Protein AF-A0A1F6V659-F1 (afdb_monomer)

Organism: NCBI:txid1801739

pLDDT: mean 77.75, std 13.33, range [53.25, 91.38]

Secondary structure (DSSP, 8-state):
-PPP------------------HHHHHHHHHHHHHTTPPPPHHHHHHHHHHHHHHHHHHHHHH--

Solvent-accessible surface area (backbone atoms only — not comparable to full-atom values): 4249 Å² total; per-residue (Å²): 136,83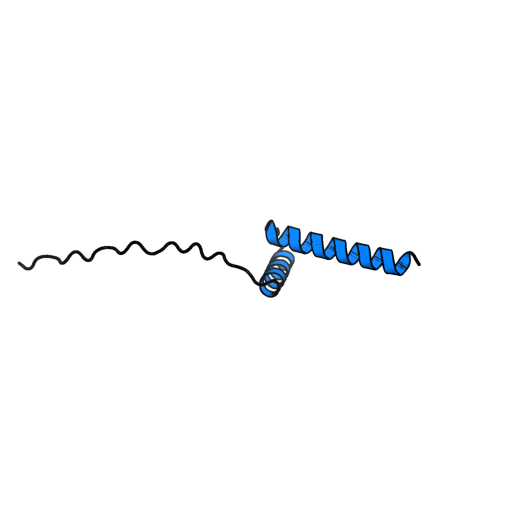,85,83,84,81,73,81,79,76,78,69,84,83,69,75,75,77,78,75,68,48,72,68,54,48,52,51,50,51,53,52,28,58,75,68,73,43,84,73,52,75,71,55,43,52,53,53,52,51,51,53,49,52,56,48,53,52,50,52,58,69,74,69,114

Mean predicted aligned error: 13.19 Å

Sequence (65 aa):
MKPRIEKPISSAPTQNDLDFRTDAELVKSIREKRAGGVPLDEREGKFVDEQQKEDREDRDRLYRQ

Foldseek 3Di:
DDDDDDDPPPPDPPPVPPPPQDVVNLVVVLVVCVVVVHDDDPVSVVVVVVVVVVVVVVVCVVPVD

Structure (mmCIF, N/CA/C/O backbone):
data_AF-A0A1F6V659-F1
#
_entry.id   AF-A0A1F6V659-F1
#
loop_
_atom_site.group_PDB
_atom_site.id
_atom_site.type_symbol
_atom_site.label_atom_id
_atom_site.label_alt_id
_atom_site.label_comp_id
_atom_site.label_asym_id
_atom_site.label_entity_id
_atom_site.label_seq_id
_atom_site.pdbx_PDB_ins_code
_atom_site.Cartn_x
_atom_site.Cartn_y
_atom_site.Cartn_z
_atom_site.occupancy
_atom_site.B_iso_or_equiv
_atom_site.auth_seq_id
_atom_site.auth_comp_id
_atom_site.auth_asym_id
_atom_site.auth_atom_id
_atom_site.pdbx_PDB_model_num
ATOM 1 N N . MET A 1 1 ? -40.335 46.126 17.320 1.00 60.38 1 MET A N 1
ATOM 2 C CA . MET A 1 1 ? -39.718 45.031 16.535 1.00 60.38 1 MET A CA 1
ATOM 3 C C . MET A 1 1 ? -38.233 44.980 16.880 1.00 60.38 1 MET A C 1
ATOM 5 O O . MET A 1 1 ? -37.647 46.047 16.991 1.00 60.38 1 MET A O 1
ATOM 9 N N . LYS A 1 2 ? -37.648 43.805 17.159 1.00 57.34 2 LYS A N 1
ATOM 10 C CA . LYS A 1 2 ? -36.223 43.676 17.546 1.00 57.34 2 LYS A CA 1
ATOM 11 C C . LYS A 1 2 ? -35.369 43.344 16.307 1.00 57.34 2 LYS A C 1
ATOM 13 O O . LYS A 1 2 ? -35.837 42.538 15.504 1.00 57.34 2 LYS A O 1
ATOM 18 N N . PRO A 1 3 ? -34.162 43.916 16.138 1.00 62.62 3 PRO A N 1
ATOM 19 C CA . PRO A 1 3 ? -33.307 43.613 14.993 1.00 62.62 3 PRO A CA 1
ATOM 20 C C . PRO A 1 3 ? -32.667 42.222 15.122 1.00 62.62 3 PRO A C 1
ATOM 22 O O . PRO A 1 3 ? -32.314 41.774 16.216 1.00 62.62 3 PRO A O 1
ATOM 25 N N . ARG A 1 4 ? -32.548 41.530 13.986 1.00 64.31 4 ARG A N 1
ATOM 26 C CA . ARG A 1 4 ? -31.909 40.217 13.854 1.00 64.31 4 ARG A CA 1
ATOM 27 C C . ARG A 1 4 ? -30.395 40.409 13.945 1.00 64.31 4 ARG A C 1
ATOM 29 O O . ARG A 1 4 ? -29.823 41.134 13.145 1.00 64.31 4 ARG A O 1
ATOM 36 N N . ILE A 1 5 ? -29.763 39.789 14.936 1.00 64.69 5 ILE A N 1
ATOM 37 C CA . ILE A 1 5 ? -28.304 39.788 15.086 1.00 64.69 5 ILE A CA 1
ATOM 38 C C . ILE A 1 5 ? -27.736 38.841 14.027 1.00 64.69 5 ILE A C 1
ATOM 40 O O . ILE A 1 5 ? -27.922 37.625 14.113 1.00 64.69 5 ILE A O 1
ATOM 44 N N . GLU A 1 6 ? -27.074 39.400 13.021 1.00 62.31 6 GLU A N 1
ATOM 45 C CA . GLU A 1 6 ? -26.288 38.647 12.049 1.00 62.31 6 GLU A CA 1
ATOM 46 C C . GLU A 1 6 ? -24.977 38.228 12.721 1.00 62.31 6 GLU A C 1
ATOM 48 O O . GLU A 1 6 ? -24.121 39.052 13.039 1.00 62.31 6 GLU A O 1
ATOM 53 N N . LYS A 1 7 ? -24.845 36.933 13.020 1.00 64.94 7 LYS A N 1
ATOM 54 C CA . LYS A 1 7 ? -23.566 36.364 13.450 1.00 64.94 7 LYS A CA 1
ATOM 55 C C . LYS A 1 7 ? -22.672 36.237 12.212 1.00 64.94 7 LYS A C 1
ATOM 57 O O . LYS A 1 7 ? -23.154 35.707 11.210 1.00 64.94 7 LYS A O 1
ATOM 62 N N . PRO A 1 8 ? -21.396 36.654 12.261 1.00 57.03 8 PRO A N 1
ATOM 63 C CA . PRO A 1 8 ? -20.484 36.406 11.159 1.00 57.03 8 PRO A CA 1
ATOM 64 C C . PRO A 1 8 ? -20.299 34.895 11.010 1.00 57.03 8 PRO A C 1
ATOM 66 O O . PRO A 1 8 ? -19.960 34.194 11.967 1.00 57.03 8 PRO A O 1
ATOM 69 N N . ILE A 1 9 ? -20.560 34.394 9.805 1.00 63.28 9 ILE A N 1
ATOM 70 C CA . ILE A 1 9 ? -20.207 33.037 9.401 1.00 63.28 9 ILE A CA 1
ATOM 71 C C . ILE A 1 9 ? -18.681 33.019 9.373 1.00 63.28 9 ILE A C 1
ATOM 73 O O . ILE A 1 9 ? -18.063 33.472 8.416 1.00 63.28 9 ILE A O 1
ATOM 77 N N . SER A 1 10 ? -18.077 32.567 10.471 1.00 57.81 10 SER A N 1
ATOM 78 C CA . SER A 1 10 ? -16.679 32.157 10.485 1.00 57.81 10 SER A CA 1
ATOM 79 C C . SER A 1 10 ? -16.565 31.000 9.496 1.00 57.81 10 SER A C 1
ATOM 81 O O . SER A 1 10 ? -16.922 29.864 9.811 1.00 57.81 10 SER A O 1
ATOM 83 N N . SER A 1 11 ? -16.192 31.309 8.255 1.00 60.53 11 SER A N 1
ATOM 84 C CA . SER A 1 11 ? -15.826 30.313 7.257 1.00 60.53 11 SER A CA 1
ATOM 85 C C . SER A 1 11 ? -14.601 29.588 7.798 1.00 60.53 11 SER A C 1
ATOM 87 O O . SER A 1 11 ? -13.529 30.180 7.925 1.00 60.53 11 SER A O 1
ATOM 89 N N . ALA A 1 12 ? -14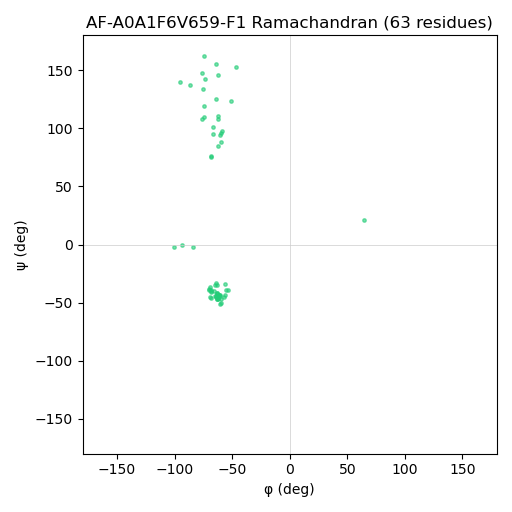.835 28.346 8.208 1.00 60.84 12 ALA A N 1
ATOM 90 C CA . ALA A 1 12 ? -13.905 27.462 8.883 1.00 60.84 12 ALA A CA 1
ATOM 91 C C . ALA A 1 12 ? -12.517 27.427 8.220 1.00 60.84 12 ALA A C 1
ATOM 93 O O . ALA A 1 12 ? -12.415 27.593 7.001 1.00 60.84 12 ALA A O 1
ATOM 94 N N . PRO A 1 13 ? -11.447 27.138 8.982 1.00 54.00 13 PRO A N 1
ATOM 95 C CA . PRO A 1 13 ? -10.204 26.722 8.363 1.00 54.00 13 PRO A CA 1
ATOM 96 C C . PRO A 1 13 ? -10.486 25.412 7.617 1.00 54.00 13 PRO A C 1
ATOM 98 O O . PRO A 1 13 ? -10.734 24.382 8.237 1.00 54.00 13 PRO A O 1
ATOM 101 N N . THR A 1 14 ? -10.463 25.434 6.283 1.00 58.66 14 THR A N 1
ATOM 102 C CA . THR A 1 14 ? -10.258 24.225 5.474 1.00 58.66 14 THR A CA 1
ATOM 103 C C . THR A 1 14 ? -8.826 23.771 5.707 1.00 58.66 14 THR A C 1
ATOM 105 O O . THR A 1 14 ? -7.922 24.012 4.908 1.00 58.66 14 THR A O 1
ATOM 108 N N . GLN A 1 15 ? -8.611 23.176 6.874 1.00 53.72 15 GLN A N 1
ATOM 109 C CA . GLN A 1 15 ? -7.478 22.323 7.123 1.00 53.72 15 GLN A CA 1
ATOM 110 C C . GLN A 1 15 ? -7.732 21.117 6.224 1.00 53.72 15 GLN A C 1
ATOM 112 O O . GLN A 1 15 ? -8.614 20.307 6.488 1.00 53.72 15 GLN A O 1
ATOM 117 N N . ASN A 1 16 ? -7.056 21.074 5.076 1.00 54.34 16 ASN A N 1
ATOM 118 C CA . ASN A 1 16 ? -6.890 19.817 4.372 1.00 54.34 16 ASN A CA 1
ATOM 119 C C . ASN A 1 16 ? -6.161 18.926 5.371 1.00 54.34 16 ASN A C 1
ATOM 121 O O . ASN A 1 16 ? -4.947 19.066 5.533 1.00 54.34 16 ASN A O 1
ATOM 125 N N . ASP A 1 17 ? -6.910 18.108 6.108 1.00 53.25 17 ASP A N 1
ATOM 126 C CA . ASP A 1 17 ? -6.342 17.019 6.873 1.00 53.25 17 ASP A CA 1
ATOM 127 C C . ASP A 1 17 ? -5.628 16.161 5.833 1.00 53.25 17 ASP A C 1
ATOM 129 O O . ASP A 1 17 ? -6.223 15.427 5.044 1.00 53.25 17 ASP A O 1
ATOM 133 N N . LEU A 1 18 ? -4.318 16.378 5.731 1.00 58.00 18 LEU A N 1
ATOM 134 C CA . LEU A 1 18 ? -3.405 15.419 5.155 1.00 58.00 18 LEU A CA 1
ATOM 135 C C . LEU A 1 18 ? -3.581 14.200 6.048 1.00 58.00 18 LEU A C 1
ATOM 137 O O . LEU A 1 18 ? -2.916 14.094 7.075 1.00 58.00 18 LEU A O 1
ATOM 141 N N . ASP A 1 19 ? -4.540 13.342 5.700 1.00 61.12 19 ASP A N 1
ATOM 142 C CA . ASP A 1 19 ? -4.743 12.045 6.322 1.00 61.12 19 ASP A CA 1
ATOM 143 C C . ASP A 1 19 ? -3.467 11.247 6.047 1.00 61.12 19 ASP A C 1
ATOM 145 O O . ASP A 1 19 ? -3.320 10.506 5.065 1.00 61.12 19 ASP A O 1
ATOM 149 N N . PHE A 1 20 ? -2.475 11.458 6.907 1.00 61.56 20 PHE A N 1
ATOM 150 C CA . PHE A 1 20 ? -1.315 10.611 7.045 1.00 61.56 20 PHE A CA 1
ATOM 151 C C . PHE A 1 20 ? -1.832 9.302 7.626 1.00 61.56 20 PHE A C 1
ATOM 153 O O . PHE A 1 20 ? -1.686 9.039 8.815 1.00 61.56 20 PHE A O 1
ATOM 160 N N . ARG A 1 21 ? -2.470 8.489 6.773 1.00 68.44 21 ARG A N 1
ATOM 161 C CA . ARG A 1 21 ? -2.738 7.090 7.086 1.00 68.44 21 ARG A CA 1
ATOM 162 C C . ARG A 1 21 ? -1.419 6.490 7.530 1.00 68.44 21 ARG A C 1
ATOM 164 O O . ARG A 1 21 ? -0.421 6.579 6.806 1.00 68.44 21 ARG A O 1
ATOM 171 N N . THR A 1 22 ? -1.431 5.929 8.724 1.00 80.19 22 THR A N 1
ATOM 172 C CA . THR A 1 22 ? -0.321 5.125 9.214 1.00 80.19 22 THR A CA 1
ATOM 173 C C . THR A 1 22 ? -0.173 3.887 8.330 1.00 80.19 22 THR A C 1
ATOM 175 O O . THR A 1 22 ? -1.143 3.427 7.719 1.00 80.19 22 THR A O 1
ATOM 178 N N . ASP A 1 23 ? 1.025 3.306 8.270 1.00 78.31 23 ASP A N 1
ATOM 179 C CA . ASP A 1 23 ? 1.264 2.100 7.464 1.00 78.31 23 ASP A CA 1
ATOM 180 C C . ASP A 1 23 ? 0.317 0.954 7.867 1.00 78.31 23 ASP A C 1
ATOM 182 O O . ASP A 1 23 ? -0.178 0.211 7.021 1.00 78.31 23 ASP A O 1
ATOM 186 N N . ALA A 1 24 ? -0.032 0.864 9.156 1.00 82.44 24 ALA A N 1
ATOM 187 C CA . ALA A 1 24 ? -0.999 -0.104 9.670 1.00 82.44 24 ALA A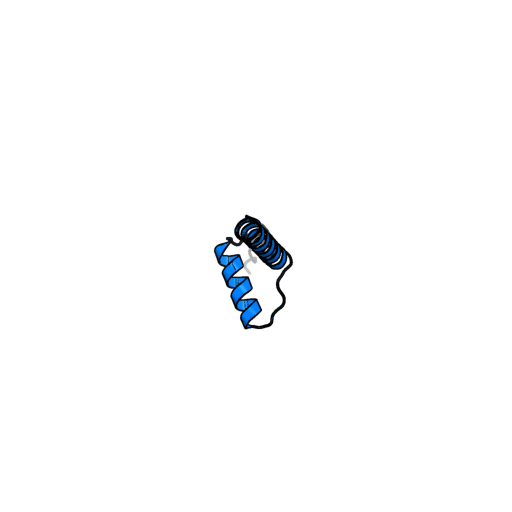 CA 1
ATOM 188 C C . ALA A 1 24 ? -2.416 0.097 9.097 1.00 82.44 24 ALA A C 1
ATOM 190 O O . ALA A 1 24 ? -3.093 -0.873 8.740 1.00 82.44 24 ALA A O 1
ATOM 191 N N . GLU A 1 25 ? -2.868 1.346 8.981 1.00 84.38 25 GLU A N 1
ATOM 192 C CA . GLU A 1 25 ? -4.158 1.677 8.367 1.00 84.38 25 GLU A CA 1
ATOM 193 C C . GLU A 1 25 ? -4.147 1.415 6.861 1.00 84.38 25 GLU A C 1
ATOM 195 O O . GLU A 1 25 ? -5.139 0.930 6.313 1.00 84.38 25 GLU A O 1
ATOM 200 N N . LEU A 1 26 ? -3.013 1.666 6.201 1.00 85.44 26 LEU A N 1
ATOM 201 C CA . LEU A 1 26 ? -2.834 1.377 4.783 1.00 85.44 26 LEU A CA 1
ATOM 202 C C . LEU A 1 26 ? -2.946 -0.129 4.509 1.00 85.44 26 LEU A C 1
ATOM 204 O O . LEU A 1 26 ? -3.707 -0.541 3.635 1.00 85.44 26 LEU A O 1
ATOM 208 N N . VAL A 1 27 ? -2.277 -0.960 5.313 1.00 86.56 27 VAL A N 1
ATOM 209 C CA . VAL A 1 27 ? -2.356 -2.428 5.218 1.00 86.56 27 VAL A CA 1
ATOM 210 C C . VAL A 1 27 ? -3.784 -2.926 5.440 1.00 86.56 27 VAL A C 1
ATOM 212 O O . VAL A 1 27 ? -4.261 -3.793 4.701 1.00 86.56 27 VAL A O 1
ATOM 215 N N . LYS A 1 28 ? -4.491 -2.376 6.435 1.00 88.00 28 LYS A N 1
ATOM 216 C CA . LYS A 1 28 ? -5.886 -2.747 6.703 1.00 88.00 28 LYS A CA 1
ATOM 217 C C . LYS A 1 28 ? -6.789 -2.403 5.515 1.00 88.00 28 LYS A C 1
ATOM 219 O O . LYS A 1 28 ? -7.542 -3.268 5.070 1.00 88.00 28 LYS A O 1
ATOM 224 N N . SER A 1 29 ? -6.651 -1.197 4.965 1.00 87.06 29 SER A N 1
ATOM 225 C CA . SER A 1 29 ? -7.400 -0.744 3.786 1.00 87.06 29 SER A CA 1
ATOM 226 C C . SER A 1 29 ? -7.133 -1.629 2.564 1.00 87.06 29 SER A C 1
ATOM 228 O O . SER A 1 29 ? -8.069 -2.118 1.931 1.00 87.06 29 SER A O 1
ATOM 230 N N . ILE A 1 30 ? -5.862 -1.943 2.284 1.00 88.06 30 ILE A N 1
ATOM 231 C CA . ILE A 1 30 ? -5.470 -2.858 1.200 1.00 88.06 30 ILE A CA 1
ATOM 232 C C . ILE A 1 30 ? -6.137 -4.224 1.373 1.00 88.06 30 ILE A C 1
ATOM 234 O O . ILE A 1 30 ? -6.653 -4.796 0.409 1.00 88.06 30 ILE A O 1
ATOM 238 N N . ARG A 1 31 ? -6.133 -4.764 2.597 1.00 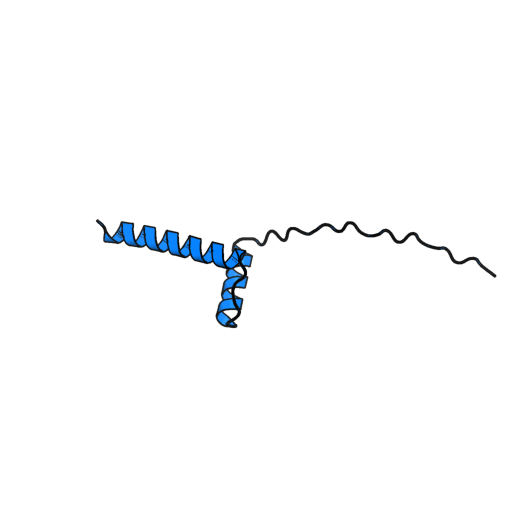89.19 31 ARG A N 1
ATOM 239 C CA . ARG A 1 31 ? -6.717 -6.076 2.891 1.00 89.19 31 ARG A CA 1
ATOM 240 C C . ARG A 1 31 ? -8.228 -6.085 2.677 1.00 89.19 31 ARG A C 1
ATOM 242 O O . ARG A 1 31 ? -8.737 -7.025 2.069 1.00 89.19 31 ARG A O 1
ATOM 249 N N . GLU A 1 32 ? -8.925 -5.055 3.145 1.00 91.38 32 GLU A N 1
ATOM 250 C CA . GLU A 1 32 ? -10.371 -4.905 2.954 1.00 91.38 32 GLU A CA 1
ATOM 251 C C . GLU A 1 32 ? -10.727 -4.754 1.471 1.00 91.38 32 GLU A C 1
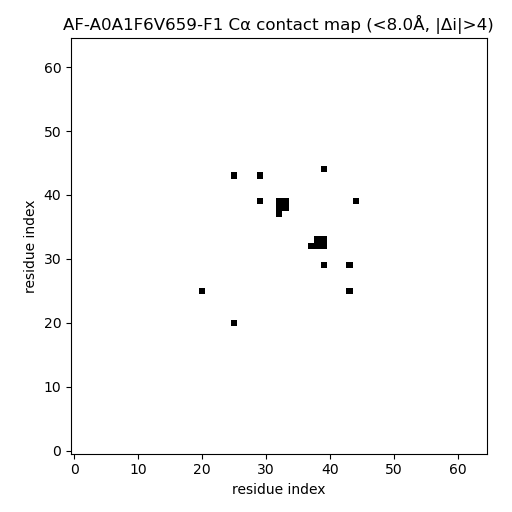ATOM 253 O O . GLU A 1 32 ? -11.602 -5.467 0.977 1.00 91.38 32 GLU A O 1
ATOM 258 N N . LYS A 1 33 ? -9.996 -3.918 0.725 1.00 89.88 33 LYS A N 1
ATOM 259 C CA . LYS A 1 33 ? -10.216 -3.733 -0.717 1.00 89.88 33 LYS A CA 1
ATOM 260 C C . LYS A 1 33 ? -9.957 -5.003 -1.516 1.00 89.88 33 LYS A C 1
ATOM 262 O O . LYS A 1 33 ? -10.779 -5.366 -2.352 1.00 89.88 33 LYS A O 1
ATOM 267 N N . ARG A 1 34 ? -8.885 -5.743 -1.211 1.00 88.31 34 ARG A N 1
ATOM 268 C CA . ARG A 1 34 ? -8.621 -7.051 -1.836 1.00 88.31 34 ARG A CA 1
ATOM 269 C C . ARG A 1 34 ? -9.731 -8.059 -1.550 1.00 88.31 34 ARG A C 1
ATOM 271 O O . ARG A 1 34 ? -10.148 -8.759 -2.467 1.00 88.31 34 ARG A O 1
ATOM 278 N N . ALA A 1 35 ? -10.222 -8.120 -0.312 1.00 90.25 35 ALA A N 1
ATOM 279 C CA . ALA A 1 35 ? -11.330 -9.004 0.051 1.00 90.25 35 ALA A CA 1
ATOM 280 C C . ALA A 1 35 ? -12.641 -8.612 -0.655 1.00 90.25 35 ALA A C 1
ATOM 282 O O . ALA A 1 35 ? -13.419 -9.484 -1.033 1.00 90.25 35 ALA A O 1
ATOM 283 N N . GLY A 1 36 ? -12.863 -7.312 -0.859 1.00 89.62 36 GLY A N 1
ATOM 284 C CA . GLY A 1 36 ? -14.018 -6.773 -1.576 1.00 89.62 36 GLY A CA 1
ATOM 285 C C . GLY A 1 36 ? -13.882 -6.740 -3.102 1.00 89.62 36 GLY A C 1
ATOM 286 O O . GLY A 1 36 ? -14.819 -6.308 -3.766 1.00 89.62 36 GLY A O 1
ATOM 287 N N . GLY A 1 37 ? -12.739 -7.146 -3.670 1.00 88.44 37 GLY A N 1
ATOM 288 C CA . GLY A 1 37 ? -12.471 -7.022 -5.110 1.00 88.44 37 GLY A CA 1
ATOM 289 C C . GLY A 1 37 ? -12.403 -5.572 -5.612 1.00 88.44 37 GLY A C 1
ATOM 290 O O . GLY A 1 37 ? -12.602 -5.319 -6.798 1.00 88.44 37 GLY A O 1
ATOM 291 N N . VAL A 1 38 ? -12.151 -4.617 -4.717 1.00 89.44 38 VAL A N 1
ATOM 292 C CA . VAL A 1 38 ? -12.051 -3.185 -5.017 1.00 89.44 38 VAL A CA 1
ATOM 293 C C . VAL A 1 38 ? -10.615 -2.863 -5.452 1.00 89.44 38 VAL A C 1
ATOM 295 O O . VAL A 1 38 ? -9.669 -3.355 -4.826 1.00 89.44 38 VAL A O 1
ATOM 298 N N . PRO A 1 39 ? -10.415 -2.046 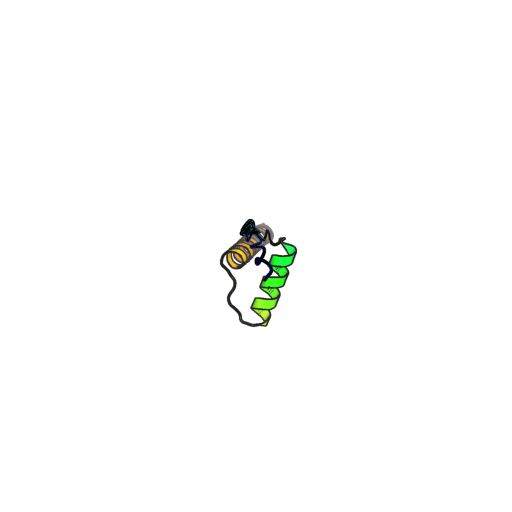-6.503 1.00 88.81 39 PRO A N 1
ATOM 299 C CA . PRO A 1 39 ? -9.081 -1.618 -6.907 1.00 88.81 39 PRO A CA 1
ATOM 300 C C . PRO A 1 39 ? -8.393 -0.803 -5.805 1.00 88.81 39 PRO A C 1
ATOM 302 O O . PRO A 1 39 ? -9.033 -0.061 -5.059 1.00 88.81 39 PRO A O 1
ATOM 305 N N . LEU A 1 40 ? -7.073 -0.955 -5.715 1.00 88.88 40 LEU A N 1
ATOM 306 C CA . LEU A 1 40 ? -6.239 -0.193 -4.789 1.00 88.88 40 LEU A CA 1
ATOM 307 C C . LEU A 1 40 ? -6.035 1.237 -5.295 1.00 88.88 40 LEU A C 1
ATOM 309 O O . LEU A 1 40 ? -5.945 1.469 -6.502 1.00 88.88 40 LEU A O 1
ATOM 313 N N . ASP A 1 41 ? -5.913 2.176 -4.362 1.00 88.62 41 ASP A N 1
ATOM 314 C CA . ASP A 1 41 ? -5.553 3.559 -4.687 1.00 88.62 41 ASP A CA 1
ATOM 315 C C . ASP A 1 41 ? -4.057 3.643 -5.043 1.00 88.62 41 ASP A C 1
ATOM 317 O O . ASP A 1 41 ? -3.270 2.775 -4.667 1.00 88.62 41 ASP A O 1
ATOM 321 N N . GLU A 1 42 ? -3.610 4.718 -5.700 1.00 85.19 42 GLU A N 1
ATOM 322 C CA . GLU A 1 42 ? -2.205 4.861 -6.132 1.00 85.19 42 GLU A CA 1
ATOM 323 C C . GLU A 1 42 ? -1.185 4.683 -4.994 1.00 85.19 42 GLU A C 1
ATOM 325 O O . GLU A 1 42 ? -0.126 4.084 -5.182 1.00 85.19 42 GLU A O 1
ATOM 330 N N . ARG A 1 43 ? -1.496 5.194 -3.797 1.00 82.06 43 ARG A N 1
ATOM 331 C CA . ARG A 1 43 ? -0.622 5.081 -2.618 1.00 82.06 43 ARG A CA 1
ATOM 332 C C . ARG A 1 43 ? -0.565 3.650 -2.081 1.00 82.06 43 ARG A C 1
ATOM 334 O O . ARG A 1 43 ? 0.496 3.190 -1.676 1.00 82.06 43 ARG A O 1
ATOM 341 N N . GLU A 1 44 ? -1.695 2.953 -2.105 1.00 85.06 44 GLU A N 1
ATOM 342 C CA . GLU A 1 44 ? -1.809 1.549 -1.705 1.00 85.06 44 GLU A CA 1
ATOM 343 C C . GLU A 1 44 ? -1.111 0.624 -2.707 1.00 85.06 44 GLU A C 1
ATOM 345 O O . GLU A 1 44 ? -0.437 -0.320 -2.305 1.00 85.06 44 GLU A O 1
ATOM 350 N N . GLY A 1 45 ? -1.231 0.924 -4.004 1.00 87.06 45 GLY A N 1
ATOM 351 C CA . GLY A 1 45 ? -0.526 0.222 -5.074 1.00 87.06 45 GLY A CA 1
ATOM 352 C C . GLY A 1 45 ? 0.988 0.334 -4.921 1.00 87.06 45 GLY A C 1
ATOM 353 O O . GLY A 1 45 ? 1.663 -0.687 -4.850 1.00 87.06 45 GLY A O 1
ATOM 354 N N . LYS A 1 46 ? 1.511 1.556 -4.746 1.00 88.31 46 LYS A N 1
ATOM 355 C CA . LYS A 1 46 ? 2.950 1.781 -4.514 1.00 88.31 46 LYS A CA 1
ATOM 356 C C . LYS A 1 46 ? 3.480 1.000 -3.312 1.00 88.31 46 LYS A C 1
ATOM 358 O O . LYS A 1 46 ? 4.536 0.389 -3.416 1.00 88.31 46 LYS A O 1
ATOM 363 N N . PHE A 1 47 ? 2.736 0.989 -2.206 1.00 87.44 47 PHE A N 1
ATOM 364 C CA . PHE A 1 47 ? 3.111 0.236 -1.007 1.00 87.44 47 PHE A CA 1
ATOM 365 C C . PHE A 1 47 ? 3.190 -1.275 -1.273 1.00 87.44 47 PHE A C 1
ATOM 367 O O . PHE A 1 47 ? 4.130 -1.945 -0.855 1.00 87.44 47 PHE A O 1
ATOM 374 N N . VAL A 1 48 ? 2.217 -1.820 -2.005 1.00 87.88 48 VAL A N 1
ATOM 375 C CA . VAL A 1 48 ? 2.195 -3.236 -2.395 1.00 87.88 48 VAL A CA 1
ATOM 376 C C . VAL A 1 48 ? 3.335 -3.588 -3.355 1.00 87.88 48 VAL A C 1
ATOM 378 O O . VAL A 1 48 ? 3.904 -4.674 -3.246 1.00 87.88 48 VAL A O 1
ATOM 381 N N . ASP A 1 49 ? 3.651 -2.708 -4.302 1.00 90.38 49 ASP A N 1
ATOM 382 C CA . ASP A 1 49 ? 4.730 -2.919 -5.270 1.00 90.38 49 ASP A CA 1
ATOM 383 C C . ASP A 1 49 ? 6.106 -2.888 -4.594 1.00 90.38 49 ASP A C 1
ATOM 385 O O . ASP A 1 49 ? 6.975 -3.697 -4.921 1.00 90.38 49 ASP A O 1
ATOM 389 N N . GLU A 1 50 ? 6.293 -1.988 -3.627 1.00 89.81 50 GLU A N 1
ATOM 390 C CA . GLU A 1 50 ? 7.514 -1.895 -2.828 1.00 89.81 50 GLU A CA 1
ATOM 391 C C . GLU A 1 50 ? 7.737 -3.163 -1.995 1.00 89.81 50 GLU A C 1
ATOM 393 O O . GLU A 1 50 ? 8.811 -3.757 -2.091 1.00 89.81 50 GLU A O 1
ATOM 398 N N . GLN A 1 51 ? 6.703 -3.657 -1.300 1.00 86.75 51 GLN A N 1
ATOM 399 C CA . GLN A 1 51 ? 6.795 -4.928 -0.567 1.00 86.75 51 GLN A CA 1
ATOM 400 C C . GLN A 1 51 ? 7.114 -6.113 -1.484 1.00 86.75 51 GLN A C 1
ATOM 402 O O . GLN A 1 51 ? 7.984 -6.921 -1.179 1.00 86.75 51 GLN A O 1
ATOM 407 N N . GLN A 1 52 ? 6.461 -6.209 -2.646 1.00 89.38 52 GLN A N 1
ATOM 408 C CA . GLN A 1 52 ? 6.746 -7.295 -3.591 1.00 89.38 52 GLN A CA 1
ATOM 409 C C . GLN A 1 52 ? 8.172 -7.242 -4.142 1.00 89.38 52 GLN A C 1
ATOM 411 O O . GLN A 1 52 ? 8.755 -8.282 -4.461 1.00 89.38 52 GLN A O 1
ATOM 416 N N . LYS A 1 53 ? 8.726 -6.038 -4.304 1.00 91.25 53 LYS A N 1
ATOM 417 C CA . LYS A 1 53 ? 10.105 -5.862 -4.745 1.00 91.25 53 LYS A CA 1
ATOM 418 C C . LYS A 1 53 ? 11.082 -6.335 -3.669 1.00 91.25 53 LYS A C 1
ATOM 420 O O . LYS A 1 53 ? 12.000 -7.078 -4.009 1.00 91.25 53 LYS A O 1
ATOM 425 N N . GLU A 1 54 ? 10.860 -5.952 -2.416 1.00 88.94 54 GLU A N 1
ATOM 426 C CA . GLU A 1 54 ? 11.670 -6.393 -1.274 1.00 88.94 54 GLU A CA 1
ATOM 427 C C . GLU A 1 54 ? 11.630 -7.922 -1.126 1.00 88.94 54 GLU A C 1
ATOM 429 O O . GLU A 1 54 ? 12.675 -8.570 -1.167 1.00 88.94 54 GLU A O 1
ATOM 434 N N . ASP A 1 55 ? 10.431 -8.517 -1.131 1.00 87.88 55 ASP A N 1
ATOM 435 C CA . ASP A 1 55 ? 10.239 -9.974 -1.079 1.00 87.88 55 ASP A CA 1
ATOM 436 C C . ASP A 1 55 ? 10.990 -10.700 -2.207 1.00 87.88 55 ASP A C 1
ATOM 438 O O . ASP A 1 55 ? 11.543 -11.793 -2.030 1.00 87.88 55 ASP A O 1
ATOM 442 N N . ARG A 1 56 ? 11.000 -10.108 -3.407 1.00 88.81 56 ARG A N 1
ATOM 443 C CA . ARG A 1 56 ? 11.698 -10.666 -4.566 1.00 88.81 56 ARG A CA 1
ATOM 444 C C . ARG A 1 56 ? 13.209 -10.600 -4.394 1.00 88.81 56 ARG A C 1
ATOM 446 O O . ARG A 1 56 ? 13.879 -11.581 -4.712 1.00 88.81 56 ARG A O 1
ATOM 453 N N . GLU A 1 57 ? 13.737 -9.471 -3.936 1.00 89.81 57 GLU A N 1
ATOM 454 C CA . GLU A 1 57 ? 15.169 -9.295 -3.689 1.00 89.81 57 GLU A CA 1
ATOM 455 C C . GLU A 1 57 ? 15.660 -10.244 -2.589 1.00 89.81 57 GLU A C 1
ATOM 457 O 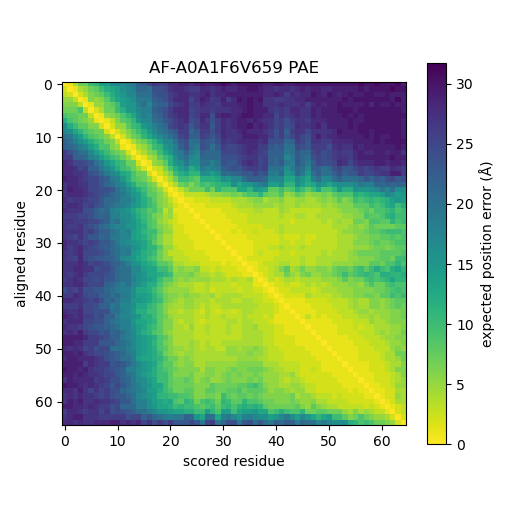O . GLU A 1 57 ? 16.687 -10.903 -2.770 1.00 89.81 57 GLU A O 1
ATOM 462 N N . ASP A 1 58 ? 14.890 -10.405 -1.513 1.00 87.75 58 ASP A N 1
ATOM 463 C CA . ASP A 1 58 ? 15.189 -11.342 -0.429 1.00 87.75 58 ASP A CA 1
ATOM 464 C C . ASP A 1 58 ? 15.173 -12.794 -0.902 1.00 87.75 58 ASP A C 1
ATOM 466 O O . ASP A 1 58 ? 16.097 -13.564 -0.612 1.00 87.75 58 ASP A O 1
ATOM 470 N N . ARG A 1 59 ? 14.166 -13.175 -1.693 1.00 85.12 59 ARG A N 1
ATOM 471 C CA . ARG A 1 59 ? 14.101 -14.512 -2.291 1.00 85.12 59 ARG A CA 1
ATOM 472 C C . ARG A 1 59 ? 15.284 -14.758 -3.223 1.00 85.12 59 ARG A C 1
ATOM 474 O O . ARG A 1 59 ? 15.924 -15.806 -3.139 1.00 85.12 59 ARG A O 1
ATOM 481 N N . ASP A 1 60 ? 15.585 -13.807 -4.100 1.00 87.69 60 ASP A N 1
ATOM 482 C CA . ASP A 1 60 ? 16.710 -13.918 -5.026 1.00 87.69 60 ASP A CA 1
ATOM 483 C C . ASP A 1 60 ? 18.040 -13.994 -4.260 1.00 87.69 60 ASP A C 1
ATOM 485 O O . ASP A 1 60 ? 18.922 -14.747 -4.659 1.00 87.69 60 ASP A O 1
ATOM 489 N N . ARG A 1 61 ? 18.186 -13.300 -3.126 1.00 86.44 61 ARG A N 1
ATOM 490 C CA . ARG A 1 61 ? 19.365 -13.401 -2.256 1.00 86.44 61 ARG A CA 1
ATOM 491 C C . ARG A 1 61 ? 19.478 -14.763 -1.570 1.00 86.44 61 ARG A C 1
ATOM 493 O O . ARG A 1 61 ? 20.587 -15.286 -1.468 1.00 86.44 61 ARG A O 1
ATOM 500 N N . LEU A 1 62 ? 18.364 -15.325 -1.099 1.00 86.00 62 LEU A N 1
ATOM 501 C CA . LEU A 1 62 ? 18.336 -16.600 -0.379 1.00 86.00 62 LEU A CA 1
ATOM 502 C C . LEU A 1 62 ? 18.694 -17.789 -1.281 1.00 86.00 62 LEU A C 1
ATOM 504 O O . LEU A 1 62 ? 19.417 -18.681 -0.849 1.00 86.00 62 LEU A O 1
ATOM 508 N N . TYR A 1 63 ? 18.207 -17.794 -2.524 1.00 79.06 63 TYR A N 1
ATOM 509 C CA . TYR A 1 63 ? 18.369 -18.926 -3.446 1.00 79.06 63 TYR A CA 1
ATOM 510 C C . TYR A 1 63 ? 19.488 -18.753 -4.487 1.00 79.06 63 TYR A C 1
ATOM 512 O O . TYR A 1 63 ? 19.701 -19.658 -5.290 1.00 79.06 63 TYR A O 1
ATOM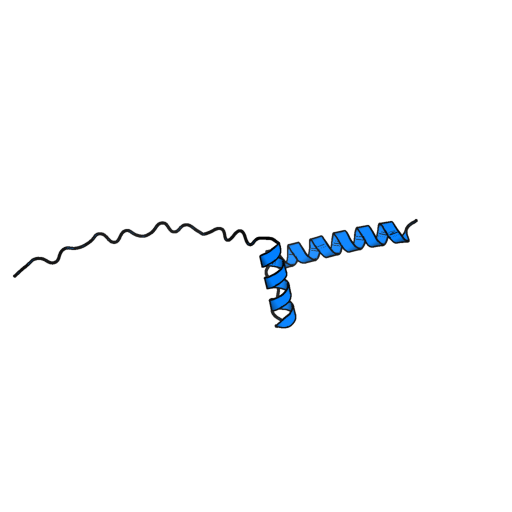 520 N N . ARG A 1 64 ? 20.185 -17.607 -4.517 1.00 76.19 64 ARG A N 1
ATOM 521 C CA . ARG A 1 64 ? 21.342 -17.369 -5.408 1.00 76.19 64 ARG A CA 1
ATOM 522 C C . ARG A 1 64 ? 22.699 -17.687 -4.746 1.00 76.19 64 ARG A C 1
ATOM 524 O O . ARG A 1 64 ? 23.719 -17.517 -5.409 1.00 76.19 64 ARG A O 1
ATOM 531 N N . GLN A 1 65 ? 22.737 -18.123 -3.480 1.00 56.78 65 GLN A N 1
ATOM 532 C CA . GLN A 1 65 ? 23.939 -18.754 -2.897 1.00 56.78 65 GLN A CA 1
ATOM 533 C C . GLN A 1 65 ? 24.109 -20.185 -3.405 1.00 56.78 65 GLN A C 1
ATOM 535 O O . GLN A 1 65 ? 25.280 -20.588 -3.578 1.00 56.78 65 GLN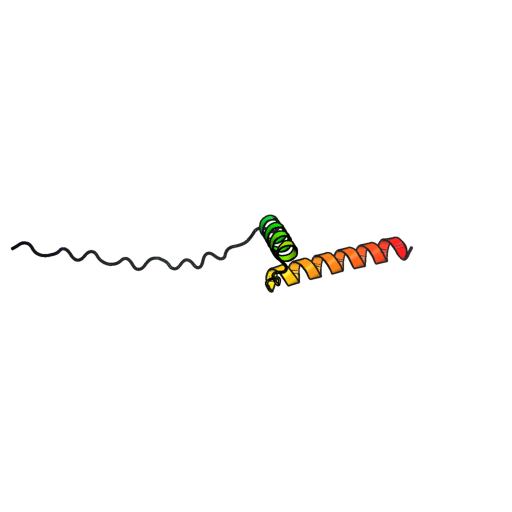 A O 1
#

Radius of gyration: 23.67 Å; Cα contacts (8 Å, |Δi|>4): 10; chains: 1; bounding box: 64×64×24 Å